Protein AF-A0A833E7F1-F1 (afdb_monomer_lite)

Secondary structure (DSSP, 8-state):
-EEEEEEE----TTS--HHHHHHHHHHHHHHTT--BSSSPEEEE--TT-TTS-TT-EEEEEEEE-S-HHHHHHHHHHHHHHHHHHHTTS--EEEEEEE-

Foldseek 3Di:
DKKKKKWDDLDDPVDDDQVRLVVVLVVVCVVVPWDWPDPKDWAADDPPPPPDPDRRTMIMTMTDDDDPVVSVVSVVVSVVSSCVRRPPDDIDMDMDDDD

Structure (mmCIF, N/CA/C/O backbone):
data_AF-A0A833E7F1-F1
#
_entry.id   AF-A0A833E7F1-F1
#
loop_
_atom_site.group_PDB
_atom_site.id
_atom_site.type_symbol
_atom_site.label_atom_id
_atom_site.label_alt_id
_atom_site.label_comp_id
_atom_site.label_asym_id
_atom_site.label_entity_id
_atom_site.label_seq_id
_atom_site.pdbx_PDB_ins_code
_atom_site.Cartn_x
_atom_site.Cartn_y
_atom_site.Cartn_z
_atom_site.occupancy
_atom_site.B_iso_or_equiv
_atom_site.auth_seq_id
_atom_site.auth_comp_id
_atom_site.auth_asym_id
_atom_site.auth_atom_id
_atom_site.pdbx_PDB_model_num
ATOM 1 N N . MET A 1 1 ? -15.878 3.781 8.680 1.00 94.38 1 MET A N 1
ATOM 2 C CA . MET A 1 1 ? -15.317 4.771 7.725 1.00 94.38 1 MET A CA 1
ATOM 3 C C . MET A 1 1 ? -14.388 4.057 6.754 1.00 94.38 1 MET A C 1
ATOM 5 O O . MET A 1 1 ? -13.999 2.924 7.031 1.00 94.38 1 MET A O 1
ATOM 9 N N . ILE A 1 2 ? -14.030 4.692 5.634 1.00 96.88 2 ILE A N 1
ATOM 10 C CA . ILE A 1 2 ? -13.062 4.129 4.680 1.00 96.88 2 ILE A CA 1
ATOM 11 C C . ILE A 1 2 ? -11.801 4.990 4.679 1.00 96.88 2 ILE A C 1
ATOM 13 O O . ILE A 1 2 ? -11.859 6.188 4.411 1.00 96.88 2 ILE A O 1
ATOM 17 N N . LEU A 1 3 ? -10.650 4.374 4.936 1.00 97.94 3 LEU A N 1
ATOM 18 C CA . LEU A 1 3 ? -9.341 4.982 4.721 1.00 97.94 3 LEU A CA 1
ATOM 19 C C . LEU A 1 3 ? -8.826 4.573 3.341 1.00 97.94 3 LEU A C 1
ATOM 21 O O . LEU A 1 3 ? -8.722 3.388 3.042 1.00 97.94 3 LEU A O 1
ATOM 25 N N . SER A 1 4 ? -8.475 5.552 2.512 1.00 97.94 4 SER A N 1
ATOM 26 C CA . SER A 1 4 ? -7.820 5.340 1.221 1.00 97.94 4 SER A CA 1
ATOM 27 C C . SER A 1 4 ? -6.369 5.792 1.283 1.00 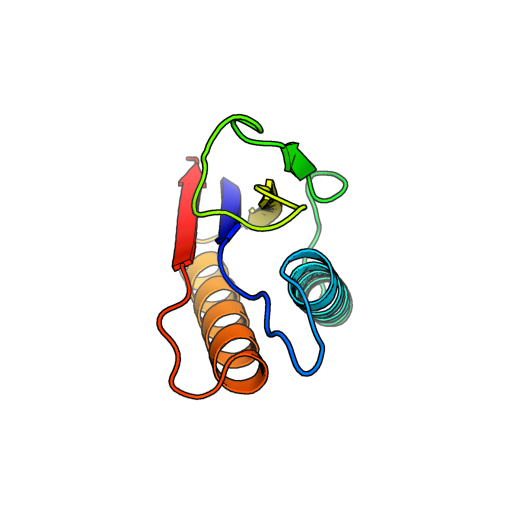97.94 4 SER A C 1
ATOM 29 O O . SER A 1 4 ? -6.096 6.961 1.552 1.00 97.94 4 SER A O 1
ATOM 31 N N . LEU A 1 5 ? -5.447 4.872 1.017 1.00 97.56 5 LEU A N 1
ATOM 32 C CA . LEU A 1 5 ? -4.018 5.134 0.888 1.00 97.56 5 LEU A CA 1
ATOM 33 C C . LEU A 1 5 ? -3.635 5.084 -0.588 1.00 97.56 5 LEU A C 1
ATOM 35 O O . LEU A 1 5 ? -3.849 4.064 -1.237 1.00 97.56 5 LEU A O 1
ATOM 39 N N . ALA A 1 6 ? -3.050 6.159 -1.104 1.00 96.75 6 ALA A N 1
ATOM 40 C CA . ALA A 1 6 ? -2.558 6.251 -2.472 1.00 96.75 6 ALA A CA 1
ATOM 41 C C . ALA A 1 6 ? -1.026 6.337 -2.502 1.00 96.75 6 ALA A C 1
ATOM 43 O O . ALA A 1 6 ? -0.425 7.067 -1.711 1.00 96.75 6 ALA A O 1
ATOM 44 N N . LEU A 1 7 ? -0.406 5.591 -3.418 1.00 94.25 7 LEU A N 1
ATOM 45 C CA . LEU A 1 7 ? 1.045 5.427 -3.544 1.00 94.25 7 LEU A CA 1
ATOM 46 C C . LEU A 1 7 ? 1.479 5.660 -5.001 1.00 94.25 7 LEU A C 1
ATOM 48 O O . LEU A 1 7 ? 0.923 5.037 -5.906 1.00 94.25 7 LEU A O 1
ATOM 52 N N . ASP A 1 8 ? 2.502 6.487 -5.230 1.00 91.56 8 ASP A N 1
ATOM 53 C CA . ASP A 1 8 ? 3.211 6.609 -6.520 1.00 91.56 8 ASP A CA 1
ATOM 54 C C . ASP A 1 8 ? 4.683 7.018 -6.305 1.00 91.56 8 ASP A C 1
ATOM 56 O O . ASP A 1 8 ? 5.032 7.688 -5.328 1.00 91.56 8 ASP A O 1
ATOM 60 N N . GLY A 1 9 ? 5.551 6.630 -7.241 1.00 87.69 9 GLY A N 1
ATOM 61 C CA . GLY A 1 9 ? 6.956 7.046 -7.287 1.00 87.69 9 GLY A CA 1
ATOM 62 C C . GLY A 1 9 ? 7.891 6.280 -6.350 1.00 87.69 9 GLY A C 1
ATOM 63 O O . GLY A 1 9 ? 8.883 6.840 -5.891 1.00 87.69 9 GLY A O 1
ATOM 64 N N . PHE A 1 10 ? 7.573 5.021 -6.039 1.00 87.12 10 PHE A N 1
ATOM 65 C CA . PHE A 1 10 ? 8.416 4.131 -5.225 1.00 87.12 10 PHE A CA 1
ATOM 66 C C . PHE A 1 10 ? 9.268 3.169 -6.071 1.00 87.12 10 PHE A C 1
ATOM 68 O O . PHE A 1 10 ? 9.780 2.168 -5.569 1.00 87.12 10 PHE A O 1
ATOM 75 N N . ASP A 1 11 ? 9.393 3.433 -7.368 1.00 83.19 11 ASP A N 1
ATOM 76 C CA . ASP A 1 11 ? 10.253 2.694 -8.283 1.00 83.19 11 ASP A CA 1
ATOM 77 C C . ASP A 1 11 ? 11.732 3.074 -8.122 1.00 83.19 11 ASP A C 1
ATOM 79 O O . ASP A 1 11 ? 12.102 4.232 -7.911 1.00 83.19 11 ASP A O 1
ATOM 83 N N . ASN A 1 12 ? 12.605 2.070 -8.206 1.00 79.06 12 ASN A N 1
ATOM 84 C CA . ASN A 1 12 ? 14.048 2.263 -8.149 1.00 79.06 12 ASN A CA 1
ATOM 85 C C . ASN A 1 12 ? 14.734 1.415 -9.238 1.00 79.06 12 ASN A C 1
ATOM 87 O O . ASN A 1 12 ? 14.459 0.216 -9.325 1.00 79.06 12 ASN A O 1
ATOM 91 N N . PRO A 1 13 ? 15.653 1.997 -10.041 1.00 76.38 13 PRO A N 1
ATOM 92 C CA . PRO A 1 13 ? 16.408 1.263 -11.061 1.00 76.38 13 PRO A CA 1
ATOM 93 C C . PRO A 1 13 ? 17.150 0.022 -10.550 1.00 76.38 13 PRO A C 1
ATOM 95 O O . PRO A 1 13 ? 17.380 -0.907 -11.316 1.00 76.38 13 PRO A O 1
ATOM 98 N N . PHE A 1 14 ? 17.521 0.004 -9.268 1.00 78.88 14 PHE A N 1
ATOM 99 C CA . PHE A 1 14 ? 18.276 -1.087 -8.646 1.00 78.88 14 PHE A CA 1
ATOM 100 C C . PHE A 1 14 ? 17.389 -2.168 -8.010 1.00 78.88 14 PHE A C 1
ATOM 102 O O . PHE A 1 14 ? 17.909 -3.122 -7.437 1.00 78.88 14 PHE A O 1
ATOM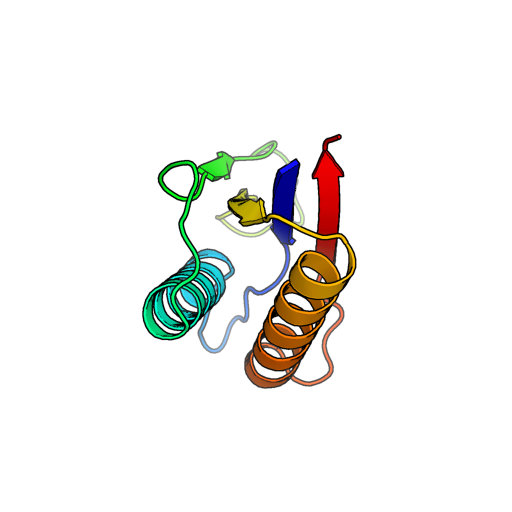 109 N N . GLY A 1 15 ? 16.064 -2.036 -8.112 1.00 79.88 15 GLY A N 1
ATOM 110 C CA . GLY A 1 15 ? 15.102 -3.010 -7.606 1.00 79.88 15 GLY A CA 1
ATOM 111 C C . GLY A 1 15 ? 13.988 -2.372 -6.784 1.00 79.88 15 GLY A C 1
ATOM 112 O O . GLY A 1 15 ? 14.190 -1.383 -6.085 1.00 79.88 15 GLY A O 1
ATOM 113 N N . GLY A 1 16 ? 12.807 -2.982 -6.851 1.00 82.44 16 GLY A N 1
ATOM 114 C CA . GLY A 1 16 ? 11.610 -2.508 -6.168 1.00 82.44 16 GLY A CA 1
ATOM 115 C C . GLY A 1 16 ? 10.719 -1.607 -7.028 1.00 82.44 16 GLY A C 1
ATOM 116 O O . GLY A 1 16 ? 11.167 -0.902 -7.931 1.00 82.44 16 GLY A O 1
ATOM 117 N N . CYS A 1 17 ? 9.418 -1.656 -6.749 1.00 88.94 17 CYS A N 1
ATOM 118 C CA . CYS A 1 17 ? 8.391 -0.861 -7.418 1.00 88.94 17 CYS A CA 1
ATOM 119 C C . CYS A 1 17 ? 7.223 -0.541 -6.473 1.00 88.94 17 CYS A C 1
ATOM 121 O O . CYS A 1 17 ? 7.088 -1.150 -5.408 1.00 88.94 17 CYS A O 1
ATOM 123 N N . THR A 1 18 ? 6.349 0.381 -6.887 1.00 91.25 18 THR A N 1
ATOM 124 C CA . THR A 1 18 ? 5.144 0.776 -6.136 1.00 91.25 18 THR A CA 1
ATOM 125 C C . THR A 1 18 ? 4.240 -0.414 -5.803 1.00 91.25 18 THR A C 1
ATOM 127 O O . THR A 1 18 ? 3.733 -0.502 -4.687 1.00 91.25 18 THR A O 1
ATOM 130 N N . THR A 1 19 ? 4.073 -1.370 -6.725 1.00 93.81 19 THR A N 1
ATOM 131 C CA . THR A 1 19 ? 3.249 -2.570 -6.490 1.00 93.81 19 THR A CA 1
ATOM 132 C C . THR A 1 19 ? 3.862 -3.503 -5.450 1.00 93.81 19 THR A C 1
ATOM 134 O O . THR A 1 19 ? 3.137 -4.059 -4.629 1.00 93.81 19 THR A O 1
ATOM 137 N N . HIS A 1 20 ? 5.189 -3.638 -5.427 1.00 93.88 20 HIS A N 1
ATOM 138 C CA . HIS A 1 20 ? 5.873 -4.438 -4.416 1.00 93.88 20 HIS A CA 1
ATOM 139 C C . HIS A 1 20 ? 5.718 -3.816 -3.022 1.00 93.88 20 HIS A C 1
ATOM 141 O O . HIS A 1 20 ? 5.295 -4.513 -2.101 1.00 93.88 20 HIS A O 1
ATOM 147 N N . LEU A 1 21 ? 5.927 -2.501 -2.873 1.00 94.38 21 LEU A N 1
ATOM 148 C CA . LEU A 1 21 ? 5.666 -1.812 -1.603 1.00 94.38 21 LEU A CA 1
ATOM 149 C C . LEU A 1 21 ? 4.207 -1.979 -1.153 1.00 94.38 21 LEU A C 1
ATOM 151 O O . LEU A 1 21 ? 3.953 -2.312 0.003 1.00 94.38 21 LEU A O 1
ATOM 155 N N . ALA A 1 22 ? 3.250 -1.802 -2.065 1.00 96.12 22 ALA A N 1
ATOM 156 C CA . ALA A 1 22 ? 1.837 -1.993 -1.757 1.00 96.12 22 ALA A CA 1
ATOM 157 C C . ALA A 1 22 ? 1.532 -3.421 -1.273 1.00 96.12 22 ALA A C 1
ATOM 159 O O . ALA A 1 22 ? 0.785 -3.592 -0.312 1.00 96.12 22 ALA A O 1
ATOM 160 N N . SER A 1 23 ? 2.150 -4.442 -1.878 1.00 96.75 23 SER A N 1
ATOM 161 C CA . SER A 1 23 ? 1.984 -5.837 -1.448 1.00 96.75 23 SER A CA 1
ATOM 162 C C . SER A 1 23 ? 2.491 -6.073 -0.019 1.00 96.75 23 SER A C 1
ATOM 164 O O . SER A 1 23 ? 1.833 -6.760 0.764 1.00 96.75 23 SER A O 1
ATOM 166 N N . LEU A 1 24 ? 3.604 -5.431 0.361 1.00 96.81 24 LEU A N 1
ATOM 167 C CA . LEU A 1 24 ? 4.150 -5.492 1.718 1.00 96.81 24 LEU A CA 1
ATOM 168 C C . LEU A 1 24 ? 3.234 -4.784 2.723 1.00 96.81 24 LEU A C 1
ATOM 170 O O . LEU A 1 24 ? 2.995 -5.310 3.810 1.00 96.81 24 LEU A O 1
ATOM 174 N N . MET A 1 25 ? 2.693 -3.619 2.351 1.00 97.44 25 MET A N 1
ATOM 175 C CA . MET A 1 25 ? 1.728 -2.884 3.174 1.00 97.44 25 MET A CA 1
ATOM 176 C C . MET A 1 25 ? 0.472 -3.714 3.431 1.00 97.44 25 MET A C 1
ATOM 178 O O . MET A 1 25 ? 0.092 -3.897 4.582 1.00 97.44 25 MET A O 1
ATOM 182 N N . VAL A 1 26 ? -0.125 -4.282 2.382 1.00 98.06 26 VAL A N 1
ATOM 183 C CA . VAL A 1 26 ? -1.311 -5.143 2.496 1.00 98.06 26 VAL A CA 1
ATOM 184 C C . VAL A 1 26 ? -1.044 -6.339 3.404 1.00 98.06 26 VAL A C 1
ATOM 186 O O . VAL A 1 26 ? -1.811 -6.587 4.333 1.00 98.06 26 VAL A O 1
ATOM 189 N N . ALA A 1 27 ? 0.068 -7.049 3.191 1.00 98.06 27 ALA A N 1
ATOM 190 C CA . ALA A 1 27 ? 0.431 -8.193 4.020 1.00 98.06 27 ALA A CA 1
ATOM 191 C C . ALA A 1 27 ? 0.610 -7.805 5.498 1.00 98.06 27 ALA A C 1
ATOM 193 O O . ALA A 1 27 ? 0.230 -8.565 6.391 1.00 98.06 27 ALA A O 1
ATOM 194 N N . LYS A 1 28 ? 1.173 -6.620 5.768 1.00 98.00 28 LYS A N 1
ATOM 195 C CA . LYS A 1 28 ? 1.321 -6.092 7.126 1.00 98.00 28 LYS A CA 1
ATOM 196 C C . LYS A 1 28 ? -0.031 -5.724 7.739 1.00 98.00 28 LYS A C 1
ATOM 198 O O . LYS A 1 28 ? -0.270 -6.105 8.879 1.00 98.00 28 LYS A O 1
ATOM 203 N N . PHE A 1 29 ? -0.907 -5.038 7.006 1.00 97.81 29 PHE A N 1
ATOM 204 C CA . PHE A 1 29 ? -2.224 -4.634 7.503 1.00 97.81 29 PHE A CA 1
ATOM 205 C C . PHE A 1 29 ? -3.098 -5.838 7.856 1.00 97.81 29 PHE A C 1
ATOM 207 O O . PHE A 1 29 ? -3.644 -5.883 8.954 1.00 97.81 29 PHE A O 1
ATOM 214 N N . ILE A 1 30 ? -3.139 -6.851 6.986 1.00 97.56 30 ILE A N 1
ATOM 215 C CA . ILE A 1 30 ? -3.880 -8.094 7.241 1.00 97.56 30 ILE A CA 1
ATOM 216 C C . ILE A 1 30 ? -3.344 -8.799 8.495 1.00 97.56 30 ILE A C 1
ATOM 218 O O . ILE A 1 30 ? -4.118 -9.263 9.326 1.00 97.56 30 ILE A O 1
ATOM 222 N N . ARG A 1 31 ? -2.015 -8.850 8.673 1.00 97.88 31 ARG A N 1
ATOM 223 C CA . ARG A 1 31 ? -1.390 -9.471 9.855 1.00 97.88 31 ARG A CA 1
ATOM 224 C C . ARG A 1 31 ? -1.730 -8.754 11.164 1.00 97.88 31 ARG A C 1
ATOM 226 O O . ARG A 1 31 ? -1.765 -9.394 12.207 1.00 97.88 31 ARG A O 1
ATOM 233 N N . GLU A 1 32 ? -1.948 -7.446 11.109 1.00 96.81 32 GLU A N 1
ATOM 234 C CA . GLU A 1 32 ? -2.330 -6.610 12.255 1.00 96.81 32 GLU A CA 1
ATOM 235 C C . GLU A 1 32 ? -3.852 -6.600 12.497 1.00 96.81 32 GLU A C 1
ATOM 237 O O . GLU A 1 32 ? -4.316 -5.935 13.417 1.00 96.81 32 GLU A O 1
ATOM 242 N N . GLY A 1 33 ? -4.626 -7.348 11.701 1.00 97.19 33 GLY A N 1
ATOM 243 C CA . GLY A 1 33 ? -6.074 -7.494 11.866 1.00 97.19 33 GLY A CA 1
ATOM 244 C C . GLY A 1 33 ? -6.917 -6.453 11.128 1.00 97.19 33 GLY A C 1
ATOM 245 O O . GLY A 1 33 ? -8.124 -6.410 11.334 1.00 97.19 33 GLY A O 1
ATOM 246 N N . TYR A 1 34 ? -6.324 -5.628 10.261 1.00 97.56 34 TYR A N 1
ATOM 247 C CA . TYR A 1 34 ? -7.090 -4.669 9.464 1.00 97.56 34 TYR A CA 1
ATOM 248 C C . TYR A 1 34 ? -7.714 -5.330 8.232 1.00 97.56 34 TYR A C 1
ATOM 250 O O . TYR A 1 34 ? -7.100 -6.174 7.573 1.00 97.56 34 TYR A O 1
ATOM 258 N N . HIS A 1 35 ? -8.919 -4.883 7.878 1.00 97.38 35 HIS A N 1
ATOM 259 C CA . HIS A 1 35 ? -9.689 -5.426 6.764 1.00 97.38 35 HIS A CA 1
ATOM 260 C C . HIS A 1 35 ? -9.659 -4.495 5.553 1.00 97.38 35 HIS A C 1
ATOM 262 O O . HIS A 1 35 ? -9.999 -3.312 5.643 1.00 97.38 35 HIS A O 1
ATOM 268 N N . LEU A 1 36 ? -9.272 -5.050 4.404 1.00 97.88 36 LEU A N 1
ATOM 269 C CA . LEU A 1 36 ? -9.395 -4.372 3.120 1.00 97.88 36 LEU A CA 1
ATOM 270 C C . LEU A 1 36 ? -10.866 -4.277 2.706 1.00 97.88 36 LEU A C 1
ATOM 272 O O . LEU A 1 36 ? -11.637 -5.205 2.940 1.00 97.88 36 LEU A O 1
ATOM 276 N N . VAL A 1 37 ? -11.226 -3.172 2.054 1.00 97.81 37 VAL A N 1
ATOM 277 C CA . VAL A 1 37 ? -12.540 -3.019 1.409 1.00 97.81 37 VAL A CA 1
ATOM 278 C C . VAL A 1 37 ? -12.633 -3.910 0.169 1.00 97.81 37 VAL A C 1
ATOM 280 O O . VAL A 1 37 ? -13.654 -4.544 -0.062 1.00 97.81 37 VAL A O 1
ATOM 283 N N . ASP A 1 38 ? -11.553 -3.963 -0.611 1.00 97.06 38 ASP A N 1
ATOM 284 C CA . ASP A 1 38 ? -11.405 -4.777 -1.819 1.00 97.06 38 ASP A CA 1
ATOM 285 C C . ASP A 1 38 ? -9.902 -4.986 -2.096 1.00 97.06 38 ASP A C 1
ATOM 287 O O . ASP A 1 38 ? -9.037 -4.473 -1.372 1.00 97.06 38 ASP A O 1
ATOM 291 N N . TYR A 1 39 ? -9.562 -5.714 -3.155 1.00 97.50 39 TYR A N 1
ATOM 292 C CA . TYR A 1 39 ? -8.201 -5.791 -3.663 1.00 97.50 39 TYR A CA 1
ATOM 293 C C . TYR A 1 39 ? -7.625 -4.395 -3.968 1.00 97.50 39 TYR A C 1
ATOM 295 O O . TYR A 1 39 ? -8.349 -3.505 -4.418 1.00 97.50 39 TYR A O 1
ATOM 303 N N . PRO A 1 40 ? -6.307 -4.185 -3.776 1.00 97.69 40 PRO A N 1
ATOM 304 C CA . PRO A 1 40 ? -5.657 -2.932 -4.143 1.00 97.69 40 PRO A CA 1
ATOM 305 C C . PRO A 1 40 ? -5.820 -2.615 -5.627 1.00 97.69 40 PRO A C 1
ATOM 307 O O . PRO A 1 40 ? -5.646 -3.480 -6.488 1.00 97.69 40 PRO A O 1
ATOM 310 N N . TRP A 1 41 ? -6.079 -1.351 -5.940 1.00 97.50 41 TRP A N 1
ATOM 311 C CA . TRP A 1 41 ? -6.261 -0.909 -7.316 1.00 97.50 41 TRP A CA 1
ATOM 312 C C . TRP A 1 41 ? -4.928 -0.502 -7.927 1.00 97.50 41 TRP A C 1
ATOM 314 O O . TRP A 1 41 ? -4.310 0.463 -7.481 1.00 97.50 41 TRP A O 1
ATOM 324 N N . LEU A 1 42 ? -4.508 -1.204 -8.982 1.00 96.00 42 LEU A N 1
ATOM 325 C CA . LEU A 1 42 ? -3.413 -0.784 -9.856 1.00 96.00 42 LEU A CA 1
ATOM 326 C C . LEU A 1 42 ? -3.954 0.158 -10.933 1.00 96.00 42 LEU A C 1
ATOM 328 O O . LEU A 1 42 ? -4.563 -0.268 -11.911 1.00 96.00 42 LEU A O 1
ATOM 332 N N . ILE A 1 43 ? -3.710 1.451 -10.749 1.00 94.81 43 ILE A N 1
ATOM 333 C CA . ILE A 1 43 ? -4.254 2.515 -11.589 1.00 94.81 43 ILE A CA 1
ATOM 334 C C . ILE A 1 43 ? -3.189 2.928 -12.597 1.00 94.81 43 ILE A C 1
ATOM 336 O O . ILE A 1 43 ? -2.149 3.470 -12.226 1.00 94.81 43 ILE A O 1
ATOM 340 N N . ARG A 1 44 ? -3.443 2.694 -13.887 1.00 92.62 44 ARG A N 1
ATOM 341 C CA . ARG A 1 44 ? -2.563 3.148 -14.972 1.00 92.62 44 ARG A CA 1
ATOM 342 C C . ARG A 1 44 ? -2.887 4.593 -15.327 1.00 92.62 44 ARG A C 1
ATOM 344 O O . ARG A 1 44 ? -4.025 4.924 -15.644 1.00 92.62 44 ARG A O 1
ATOM 351 N N . LEU A 1 45 ? -1.870 5.442 -15.266 1.00 90.19 45 LEU A N 1
ATOM 352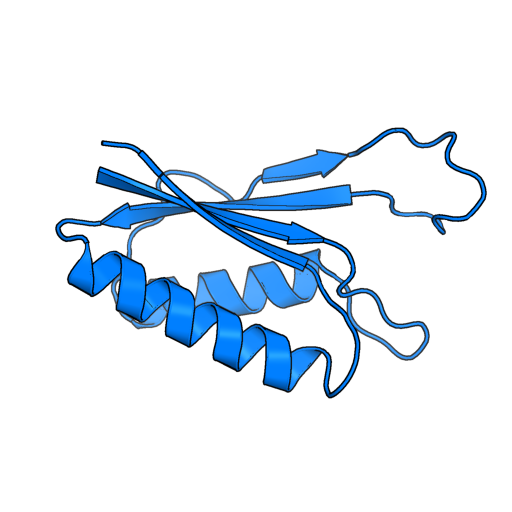 C CA . LEU A 1 45 ? -1.955 6.852 -15.629 1.00 90.19 45 LEU A CA 1
ATOM 353 C C . LEU A 1 45 ? -1.661 7.031 -17.127 1.00 90.19 45 LEU A C 1
ATOM 355 O O . LEU A 1 45 ? -1.463 6.057 -17.855 1.00 90.19 45 LEU A O 1
ATOM 359 N N . ASN A 1 46 ? -1.615 8.283 -17.596 1.00 90.12 46 ASN A N 1
ATOM 360 C CA . ASN A 1 46 ? -1.331 8.587 -18.998 1.00 90.12 46 ASN A CA 1
ATOM 361 C C . ASN A 1 46 ? 0.014 7.957 -19.436 1.00 90.12 46 ASN A C 1
ATOM 363 O O . ASN A 1 46 ? 1.063 8.332 -18.895 1.00 90.12 46 ASN A O 1
ATOM 367 N N . PRO A 1 47 ? 0.015 7.022 -20.405 1.00 86.44 47 PRO A N 1
ATOM 368 C CA . PRO A 1 47 ? 1.233 6.368 -20.870 1.00 86.44 47 PRO A CA 1
ATOM 369 C C . PRO A 1 47 ? 2.103 7.273 -21.751 1.00 86.44 47 PRO A C 1
ATOM 371 O O . PRO A 1 47 ? 3.274 6.969 -21.945 1.00 86.44 47 PRO A O 1
ATOM 374 N N . ALA A 1 48 ? 1.562 8.378 -22.274 1.00 88.25 48 ALA A N 1
ATOM 375 C CA . ALA A 1 48 ? 2.274 9.284 -23.174 1.00 88.25 48 ALA A CA 1
ATOM 376 C C . ALA A 1 48 ? 3.263 10.228 -22.460 1.00 88.25 48 ALA A C 1
ATOM 378 O O . ALA A 1 48 ? 3.881 11.061 -23.117 1.00 88.25 48 ALA A O 1
ATOM 379 N N . ILE A 1 49 ? 3.410 10.138 -21.131 1.00 87.44 49 ILE A N 1
ATOM 380 C CA . ILE A 1 49 ? 4.289 11.022 -20.354 1.00 87.44 49 ILE A CA 1
ATOM 381 C C . ILE A 1 49 ? 5.770 10.669 -20.602 1.00 87.44 49 ILE A C 1
ATOM 383 O O . ILE A 1 49 ? 6.214 9.618 -20.138 1.00 87.44 49 ILE A O 1
ATOM 387 N N . PRO A 1 50 ? 6.564 11.543 -21.262 1.00 80.75 50 PRO A N 1
ATOM 388 C CA . PRO A 1 50 ? 7.893 11.178 -21.771 1.00 80.75 50 PRO A CA 1
ATOM 389 C C . PRO A 1 50 ? 8.933 10.841 -20.696 1.00 80.75 50 PRO A C 1
ATOM 391 O O . PRO A 1 50 ? 9.847 10.061 -20.944 1.00 80.75 50 PRO A O 1
ATOM 394 N N . TRP A 1 51 ? 8.819 11.434 -19.504 1.00 76.50 51 TRP A N 1
ATOM 395 C CA . TRP A 1 51 ? 9.793 11.268 -18.416 1.00 76.50 51 TRP A CA 1
ATOM 396 C C . TRP A 1 51 ? 9.430 10.162 -17.416 1.00 76.50 51 TRP A C 1
ATOM 398 O O . TRP A 1 51 ? 10.192 9.908 -16.485 1.00 76.50 51 TRP A O 1
ATOM 408 N N . LYS A 1 52 ? 8.274 9.505 -17.569 1.00 73.44 52 LYS A N 1
ATOM 409 C CA . LYS A 1 52 ? 7.906 8.337 -16.759 1.00 73.44 52 LYS A CA 1
ATOM 410 C C . LYS A 1 52 ? 8.309 7.085 -17.535 1.00 73.44 52 LYS A C 1
ATOM 412 O O . LYS A 1 52 ? 7.784 6.806 -18.609 1.00 73.44 52 LYS A O 1
ATOM 417 N N . THR A 1 53 ? 9.254 6.321 -16.998 1.00 59.31 53 THR A N 1
ATOM 418 C CA . THR A 1 53 ? 9.663 5.044 -17.593 1.00 59.31 53 THR A CA 1
ATOM 419 C C . THR A 1 53 ? 8.530 4.015 -17.476 1.00 59.31 53 THR A C 1
ATOM 421 O O . THR A 1 53 ? 7.666 4.121 -16.605 1.00 59.31 53 THR A O 1
ATOM 424 N N . ARG A 1 54 ? 8.501 3.053 -18.417 1.00 59.38 54 ARG A N 1
ATOM 425 C CA . ARG A 1 54 ? 7.513 1.962 -18.580 1.00 59.38 54 ARG A CA 1
ATOM 426 C C . ARG A 1 54 ? 6.797 1.594 -17.273 1.00 59.38 54 ARG A C 1
ATOM 428 O O . ARG A 1 54 ? 7.305 0.786 -16.506 1.00 59.38 54 ARG A O 1
ATOM 435 N N . GLY A 1 55 ? 5.612 2.150 -17.017 1.00 70.62 55 GLY A N 1
ATOM 436 C CA . GLY A 1 55 ? 5.021 1.911 -15.701 1.00 70.62 55 GLY A CA 1
ATOM 437 C C . GLY A 1 55 ? 3.942 2.863 -15.234 1.00 70.62 55 GLY A C 1
ATOM 438 O O . GLY A 1 55 ? 3.082 2.367 -14.516 1.00 70.62 55 GLY A O 1
ATOM 439 N N . ASN A 1 56 ? 3.971 4.139 -15.660 1.00 86.12 56 ASN A N 1
ATOM 440 C CA . ASN A 1 56 ? 3.215 5.254 -15.062 1.00 86.12 56 ASN A CA 1
ATOM 441 C C . ASN A 1 56 ? 1.904 4.809 -14.398 1.00 86.12 56 ASN A C 1
ATOM 443 O O . ASN A 1 56 ? 0.885 4.602 -15.064 1.00 86.12 56 ASN A O 1
ATOM 447 N N . GLY A 1 57 ? 1.973 4.572 -13.095 1.00 89.81 57 GLY A N 1
ATOM 448 C CA . GLY A 1 57 ? 0.929 3.855 -12.399 1.00 89.81 57 GLY A CA 1
ATOM 449 C C . GLY A 1 57 ? 1.023 4.058 -10.903 1.00 89.81 57 GLY A C 1
ATOM 450 O O . GLY A 1 57 ? 2.109 4.039 -10.329 1.00 89.81 57 GLY A O 1
ATOM 451 N N . ALA A 1 58 ? -0.142 4.245 -10.306 1.00 93.44 58 ALA A N 1
ATOM 452 C CA . ALA A 1 58 ? -0.330 4.433 -8.883 1.00 93.44 58 ALA A CA 1
ATOM 453 C C . ALA A 1 58 ? -1.046 3.217 -8.288 1.00 93.44 58 ALA A C 1
ATOM 455 O O . ALA A 1 58 ? -1.651 2.416 -9.007 1.00 93.44 58 ALA A O 1
ATOM 456 N N . ILE A 1 59 ? -0.986 3.093 -6.966 1.00 96.31 59 ILE A N 1
ATOM 457 C CA . ILE A 1 59 ? -1.766 2.109 -6.220 1.00 96.31 59 ILE A CA 1
ATOM 458 C C . ILE A 1 59 ? -2.705 2.823 -5.261 1.00 96.31 59 ILE A C 1
ATOM 460 O O . ILE A 1 59 ? -2.270 3.747 -4.579 1.00 96.31 59 ILE A O 1
ATOM 464 N N . ALA A 1 60 ? -3.952 2.360 -5.177 1.00 97.69 60 ALA A N 1
ATOM 465 C CA . ALA A 1 60 ? -4.869 2.710 -4.100 1.00 97.69 60 ALA A CA 1
ATOM 466 C C . ALA A 1 60 ? -5.187 1.478 -3.240 1.00 97.69 60 ALA A C 1
ATOM 468 O O . ALA A 1 60 ? -5.476 0.400 -3.759 1.00 97.69 60 ALA A O 1
ATOM 469 N N . ILE A 1 61 ? -5.114 1.636 -1.920 1.00 98.25 61 ILE A N 1
ATOM 470 C CA . ILE A 1 61 ? -5.480 0.626 -0.923 1.00 98.25 61 ILE A CA 1
ATOM 471 C C . ILE A 1 61 ? -6.618 1.205 -0.090 1.00 98.25 61 ILE A C 1
ATOM 473 O O . ILE A 1 61 ? -6.491 2.309 0.440 1.00 98.25 61 ILE A O 1
ATOM 477 N N . HIS A 1 62 ? -7.702 0.450 0.054 1.00 98.06 62 HIS A N 1
ATOM 478 C CA . HIS A 1 62 ? -8.876 0.861 0.814 1.00 98.06 62 HIS A CA 1
ATOM 479 C C . HIS A 1 62 ? -9.052 -0.050 2.027 1.00 98.06 62 HIS A C 1
ATOM 481 O O . HIS A 1 62 ? -9.063 -1.271 1.885 1.00 98.06 62 HIS A O 1
ATOM 487 N N . LEU A 1 63 ? -9.183 0.538 3.215 1.00 98.19 63 LEU A N 1
ATOM 488 C CA . LEU A 1 63 ? -9.312 -0.169 4.490 1.00 98.19 63 LEU A CA 1
ATOM 489 C C . LEU A 1 63 ? -10.562 0.304 5.231 1.00 98.19 63 LEU A C 1
ATOM 491 O O . LEU A 1 63 ? -10.854 1.505 5.253 1.00 98.19 63 LEU A O 1
ATOM 495 N N . TYR A 1 64 ? -11.264 -0.629 5.870 1.00 97.88 64 TYR A N 1
ATOM 496 C CA . TYR A 1 64 ? -12.268 -0.288 6.874 1.00 97.88 64 TYR A CA 1
ATOM 497 C C . TYR A 1 64 ? -11.573 0.189 8.148 1.00 97.88 64 TYR A C 1
ATOM 499 O O . TYR A 1 64 ? -10.602 -0.420 8.593 1.00 97.88 64 TYR A O 1
ATOM 507 N N . VAL A 1 65 ? -12.065 1.292 8.713 1.00 96.81 65 VAL A N 1
ATOM 508 C CA . VAL A 1 65 ? -11.586 1.852 9.983 1.00 96.81 65 VAL A CA 1
ATOM 509 C C . VAL A 1 65 ? -12.758 2.365 10.811 1.00 96.81 65 VAL A C 1
ATOM 511 O O . VAL A 1 65 ? -13.692 2.977 10.273 1.00 96.81 65 VAL A O 1
ATOM 514 N N . ASP A 1 66 ? -12.682 2.166 12.122 1.00 95.06 66 ASP A N 1
ATOM 515 C CA . ASP A 1 66 ? -13.736 2.537 13.066 1.00 95.06 66 ASP A CA 1
ATOM 516 C C . ASP A 1 66 ? -13.529 3.944 13.623 1.00 95.06 66 ASP A C 1
ATOM 518 O O . ASP A 1 66 ? -14.488 4.655 13.920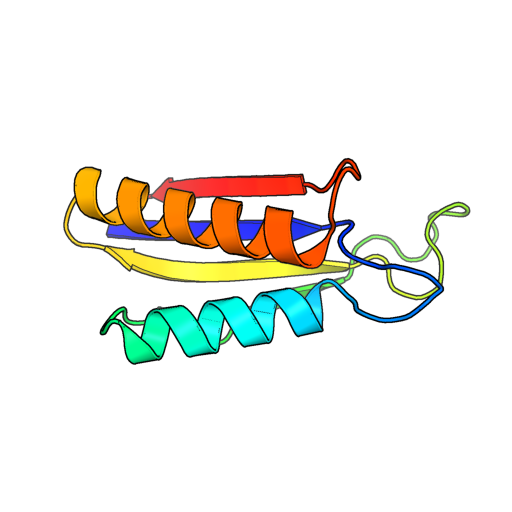 1.00 95.06 66 ASP A O 1
ATOM 522 N N . THR A 1 67 ? -12.272 4.385 13.740 1.00 95.81 67 THR A N 1
ATOM 523 C CA . THR A 1 67 ? -11.934 5.686 14.335 1.00 95.81 67 THR A CA 1
ATOM 524 C C . THR A 1 67 ? -10.853 6.438 13.557 1.00 95.81 67 THR A C 1
ATOM 526 O O . THR A 1 67 ? -9.988 5.855 12.905 1.00 95.81 67 THR A O 1
ATOM 529 N N . ALA A 1 68 ? -10.836 7.768 13.686 1.00 93.69 68 ALA A N 1
ATOM 530 C CA . ALA A 1 68 ? -9.764 8.599 13.129 1.00 93.69 68 ALA A CA 1
ATOM 531 C C . ALA A 1 68 ? -8.388 8.306 13.769 1.00 93.69 68 ALA A C 1
ATOM 533 O O . ALA A 1 68 ? -7.346 8.466 13.127 1.00 93.69 68 ALA A O 1
ATOM 534 N N . SER A 1 69 ? -8.372 7.851 15.029 1.00 95.56 69 SER A N 1
ATOM 535 C CA . SER A 1 69 ? -7.143 7.438 15.721 1.00 95.56 69 SER A CA 1
ATOM 536 C C . SER A 1 69 ? -6.554 6.173 15.097 1.00 95.56 69 SER A C 1
ATOM 538 O O . SER A 1 69 ? -5.355 6.110 14.833 1.00 95.56 69 SER A O 1
ATOM 540 N N . GLU A 1 70 ? -7.399 5.188 14.800 1.00 95.50 70 GLU A N 1
ATOM 541 C CA . GLU A 1 70 ? -7.005 3.974 14.089 1.00 95.50 70 GLU A CA 1
ATOM 542 C C . GLU A 1 70 ? -6.481 4.282 12.683 1.00 95.50 70 GLU A C 1
ATOM 544 O O . GLU A 1 70 ? -5.377 3.861 12.335 1.00 95.50 70 GLU A O 1
ATOM 549 N N . ALA A 1 71 ? -7.201 5.108 11.916 1.00 96.19 71 ALA A N 1
ATOM 550 C CA . ALA A 1 71 ? -6.742 5.557 10.603 1.00 96.19 71 ALA A CA 1
ATOM 551 C C . ALA A 1 71 ? -5.350 6.210 10.685 1.00 96.19 71 ALA A C 1
ATOM 553 O O . ALA A 1 71 ? -4.464 5.916 9.884 1.00 96.19 71 ALA A O 1
ATOM 554 N N . SER A 1 72 ? -5.122 7.038 11.709 1.00 95.88 72 SER A N 1
ATOM 555 C CA . SER A 1 72 ? -3.821 7.667 11.953 1.00 95.88 72 SER A CA 1
ATOM 556 C C . SER A 1 72 ? -2.717 6.638 12.232 1.00 95.88 72 SER A C 1
ATOM 558 O O . SER A 1 72 ? -1.609 6.787 11.717 1.00 95.88 72 SER A O 1
ATOM 560 N N . LYS A 1 73 ? -2.997 5.569 12.993 1.00 96.88 73 LYS A N 1
ATOM 561 C CA . LYS A 1 73 ? -2.035 4.476 13.245 1.00 96.88 73 LYS A CA 1
ATOM 562 C C . LYS A 1 73 ? -1.648 3.755 11.955 1.00 96.88 73 LYS A C 1
ATOM 564 O O . LYS A 1 73 ? -0.460 3.525 11.723 1.00 96.88 73 LYS A O 1
ATOM 569 N N . ILE A 1 74 ? -2.626 3.447 11.103 1.00 97.38 74 ILE A N 1
ATOM 570 C CA . ILE A 1 74 ? -2.393 2.815 9.798 1.00 97.38 74 ILE A CA 1
ATOM 571 C C . ILE A 1 74 ? -1.524 3.719 8.918 1.00 97.38 74 ILE A C 1
ATOM 573 O O . ILE A 1 74 ? -0.539 3.255 8.344 1.00 97.38 74 ILE A O 1
ATOM 577 N N . VAL A 1 75 ? -1.828 5.019 8.855 1.00 96.50 75 VAL A N 1
ATOM 578 C CA . VAL A 1 75 ? -1.030 5.990 8.089 1.00 96.50 75 VAL A CA 1
ATOM 579 C C . VAL A 1 75 ? 0.412 6.046 8.596 1.00 96.50 75 VAL A C 1
ATOM 581 O O . VAL A 1 75 ? 1.337 6.008 7.789 1.00 96.50 75 VAL A O 1
ATOM 584 N N . GLN A 1 76 ? 0.638 6.075 9.913 1.00 95.69 76 GLN A N 1
ATOM 585 C CA . GLN A 1 76 ? 1.997 6.052 10.472 1.00 95.69 76 GLN A CA 1
ATOM 586 C C . GLN A 1 76 ? 2.744 4.757 10.133 1.00 95.69 76 GLN A C 1
ATOM 588 O O . GLN A 1 76 ? 3.926 4.796 9.786 1.00 95.69 76 GLN A O 1
ATOM 593 N N . MET A 1 77 ? 2.059 3.613 10.177 1.00 95.88 77 MET A N 1
ATOM 594 C CA . MET A 1 77 ? 2.624 2.327 9.768 1.00 95.88 77 MET A CA 1
ATOM 595 C C . MET A 1 77 ? 3.013 2.329 8.283 1.00 95.88 77 MET A C 1
ATOM 597 O O . MET A 1 77 ? 4.116 1.906 7.936 1.00 95.88 77 MET A O 1
ATOM 601 N N . ALA A 1 78 ? 2.145 2.859 7.419 1.00 95.75 78 ALA A N 1
ATOM 602 C CA . ALA A 1 78 ? 2.398 2.989 5.990 1.00 95.75 78 ALA A CA 1
ATOM 603 C C . ALA A 1 78 ? 3.581 3.930 5.707 1.00 95.75 78 ALA A C 1
ATOM 605 O O . ALA A 1 78 ? 4.470 3.589 4.933 1.00 95.75 78 ALA A O 1
ATOM 606 N N . LEU A 1 79 ? 3.649 5.082 6.384 1.00 93.44 79 LEU A N 1
ATOM 607 C CA . LEU A 1 79 ? 4.766 6.024 6.273 1.00 93.44 79 LEU A CA 1
ATOM 608 C C . LEU A 1 79 ? 6.092 5.405 6.719 1.00 93.44 79 LEU A C 1
ATOM 610 O O . LEU A 1 79 ? 7.119 5.639 6.083 1.00 93.44 79 LEU A O 1
ATOM 614 N N . LYS A 1 80 ? 6.083 4.614 7.796 1.00 93.31 80 LYS A N 1
ATOM 615 C CA . LYS A 1 80 ? 7.272 3.901 8.269 1.00 93.31 80 LYS A CA 1
ATOM 616 C C . LYS A 1 80 ? 7.772 2.907 7.217 1.00 93.31 80 LYS A C 1
ATOM 618 O O . LYS A 1 80 ? 8.929 2.999 6.819 1.00 93.31 80 LYS A O 1
ATOM 623 N N . LEU A 1 81 ? 6.889 2.042 6.711 1.00 93.56 81 LEU A N 1
ATOM 624 C CA . LEU A 1 81 ? 7.213 1.082 5.647 1.00 93.56 81 LEU A CA 1
ATOM 625 C C . LEU A 1 81 ? 7.714 1.777 4.379 1.00 93.56 81 LEU A C 1
ATOM 627 O O . LEU A 1 81 ? 8.709 1.361 3.797 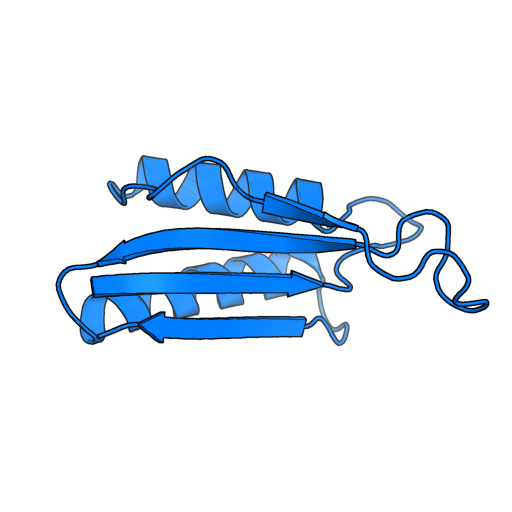1.00 93.56 81 LEU A O 1
ATOM 631 N N . ALA A 1 82 ? 7.050 2.858 3.968 1.00 91.69 82 ALA A N 1
ATOM 632 C CA . ALA A 1 82 ? 7.444 3.647 2.809 1.00 91.69 82 ALA A CA 1
ATOM 633 C C . ALA A 1 82 ? 8.872 4.197 2.954 1.00 91.69 82 ALA A C 1
ATOM 635 O O . ALA A 1 82 ? 9.671 4.046 2.034 1.00 91.69 82 ALA A O 1
ATOM 636 N N . ARG A 1 83 ? 9.219 4.768 4.117 1.00 89.62 83 ARG A N 1
ATOM 637 C CA . ARG A 1 83 ? 10.569 5.292 4.403 1.00 89.62 83 ARG A CA 1
ATOM 638 C C . ARG A 1 83 ? 11.632 4.199 4.424 1.00 89.62 83 ARG A C 1
ATOM 640 O O . ARG A 1 83 ? 12.703 4.392 3.858 1.00 89.62 83 ARG A O 1
ATOM 647 N N . GLU A 1 84 ? 11.342 3.069 5.064 1.00 89.88 84 GLU A N 1
ATOM 648 C CA . GLU A 1 84 ? 12.251 1.915 5.104 1.00 89.88 84 GLU A CA 1
ATOM 649 C C . GLU A 1 84 ? 12.503 1.360 3.697 1.00 89.88 84 GLU A C 1
ATOM 651 O O . GLU A 1 84 ? 13.623 0.977 3.371 1.00 89.88 84 GLU A O 1
ATOM 656 N N . TYR A 1 85 ? 11.479 1.380 2.843 1.00 89.69 85 TYR A N 1
ATOM 657 C CA . TYR A 1 85 ? 11.546 0.870 1.480 1.00 89.69 85 TYR A CA 1
ATOM 658 C C . TYR A 1 85 ? 12.273 1.808 0.503 1.00 89.69 85 TYR A C 1
ATOM 660 O O . TYR A 1 85 ? 13.082 1.352 -0.302 1.00 89.69 85 TYR A O 1
ATOM 668 N N . SER A 1 86 ? 11.992 3.117 0.539 1.00 83.44 86 SER A N 1
ATOM 669 C CA . SER A 1 86 ? 12.561 4.088 -0.412 1.00 83.44 86 SER A CA 1
ATOM 670 C C . SER A 1 86 ? 13.863 4.748 0.049 1.00 83.44 86 SER A C 1
ATOM 672 O O . SER A 1 86 ? 14.509 5.441 -0.745 1.00 83.44 86 SER A O 1
ATOM 674 N N . GLY A 1 87 ? 14.233 4.616 1.327 1.00 76.62 87 GLY A N 1
ATOM 675 C CA . GLY A 1 87 ? 15.285 5.428 1.937 1.00 76.62 87 GLY A CA 1
ATOM 676 C C . GLY A 1 87 ? 14.960 6.929 1.860 1.00 76.62 87 GLY A C 1
ATOM 677 O O . GLY A 1 87 ? 13.809 7.334 2.018 1.00 76.62 87 GLY A O 1
ATOM 678 N N . SER A 1 88 ? 15.963 7.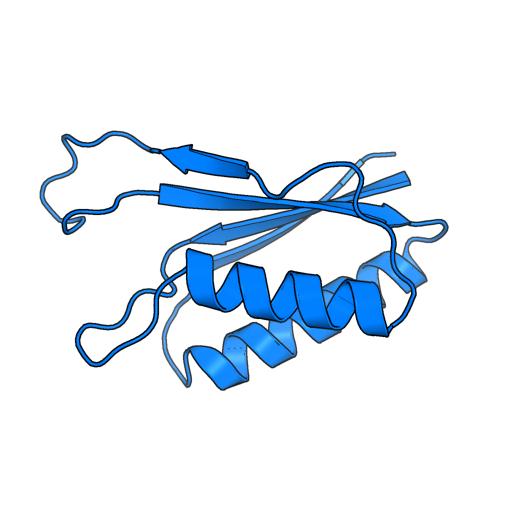768 1.567 1.00 57.72 88 SER A N 1
ATOM 679 C CA . SER A 1 88 ? 15.868 9.244 1.571 1.00 57.72 88 SER A CA 1
ATOM 680 C C . SER A 1 88 ? 15.192 9.886 0.344 1.00 57.72 88 SER A C 1
ATOM 682 O O . SER A 1 88 ? 15.242 11.109 0.193 1.00 57.72 88 SER A O 1
ATOM 684 N N . LYS A 1 89 ? 14.607 9.112 -0.581 1.00 59.31 89 LYS A N 1
ATOM 685 C CA . LYS A 1 89 ? 13.996 9.667 -1.804 1.00 59.31 89 LYS A CA 1
ATOM 686 C C . LYS A 1 89 ? 12.601 10.249 -1.553 1.00 59.31 89 LYS A C 1
ATOM 688 O O . LYS A 1 89 ? 11.836 9.750 -0.733 1.00 59.31 89 LYS A O 1
ATOM 693 N N . LYS A 1 90 ? 12.259 11.296 -2.319 1.00 58.97 90 LYS A N 1
ATOM 694 C CA . LYS A 1 90 ? 10.896 11.842 -2.407 1.00 58.97 90 LYS A CA 1
ATOM 695 C C . LYS A 1 90 ? 9.978 10.786 -3.025 1.00 58.97 90 LYS A C 1
ATOM 697 O O . LYS A 1 90 ? 10.069 10.544 -4.223 1.00 58.97 90 LYS A O 1
ATOM 702 N N . ALA A 1 91 ? 9.095 10.210 -2.224 1.00 67.31 91 ALA A N 1
ATOM 703 C CA . ALA A 1 91 ? 8.022 9.344 -2.689 1.00 67.31 91 ALA A CA 1
ATOM 704 C C . ALA A 1 91 ? 6.674 9.868 -2.178 1.00 67.31 91 ALA A C 1
ATOM 706 O O . ALA A 1 91 ? 6.616 10.535 -1.140 1.00 67.31 91 ALA A O 1
ATOM 707 N N . CYS A 1 92 ? 5.604 9.627 -2.937 1.00 83.44 92 CYS A N 1
ATOM 708 C CA . CYS A 1 92 ? 4.295 10.207 -2.667 1.00 83.44 92 CYS A CA 1
ATOM 709 C C . CYS A 1 92 ? 3.382 9.164 -2.019 1.00 83.44 92 CYS A C 1
ATOM 711 O O . CYS A 1 92 ? 2.986 8.192 -2.660 1.00 83.44 92 CYS A O 1
ATOM 713 N N . LEU A 1 93 ? 3.056 9.385 -0.744 1.00 90.62 93 LEU A N 1
ATOM 714 C CA . LEU A 1 93 ? 2.011 8.667 -0.025 1.00 90.62 93 LEU A CA 1
ATOM 715 C C . LEU A 1 93 ? 0.954 9.679 0.401 1.00 90.62 93 LEU A C 1
ATOM 717 O O . LEU A 1 93 ? 1.266 10.648 1.093 1.00 90.62 93 LEU A O 1
ATOM 721 N N . VAL A 1 94 ? -0.288 9.447 -0.008 1.00 93.31 94 VAL A N 1
ATOM 722 C CA . VAL A 1 94 ? -1.438 10.283 0.348 1.00 93.31 94 VAL A CA 1
ATOM 723 C C . VAL A 1 94 ? -2.461 9.424 1.076 1.00 93.31 94 VAL A C 1
ATOM 725 O O . VAL A 1 94 ? -2.688 8.277 0.701 1.00 93.31 94 VAL A O 1
ATOM 728 N N . ALA A 1 95 ? -3.076 9.978 2.117 1.00 95.31 95 ALA A N 1
ATOM 729 C CA . ALA A 1 95 ? -4.114 9.317 2.893 1.00 95.31 95 ALA A CA 1
ATOM 730 C C . ALA A 1 95 ? -5.365 10.197 2.943 1.00 95.31 95 ALA A C 1
ATOM 732 O O . ALA A 1 95 ? -5.274 11.377 3.280 1.00 95.31 95 ALA A O 1
ATOM 733 N N . ILE A 1 96 ? -6.520 9.623 2.611 1.00 95.88 96 ILE A N 1
ATOM 734 C CA . ILE A 1 96 ? -7.824 10.295 2.641 1.00 95.88 96 ILE A CA 1
ATOM 735 C C . ILE A 1 96 ? -8.784 9.435 3.456 1.00 95.88 96 ILE A C 1
ATOM 737 O O . ILE A 1 96 ? -8.890 8.231 3.225 1.00 95.88 96 ILE A O 1
ATOM 741 N N . ILE A 1 97 ? -9.482 10.056 4.404 1.00 94.75 97 ILE A N 1
ATOM 742 C CA . ILE A 1 97 ? -10.548 9.414 5.173 1.00 94.75 97 ILE A CA 1
ATOM 743 C C . ILE A 1 97 ? -11.879 9.866 4.584 1.00 94.75 97 ILE A C 1
ATOM 745 O O . ILE A 1 97 ? -12.142 11.064 4.498 1.00 94.75 97 ILE A O 1
ATOM 749 N N . TRP A 1 98 ? -12.706 8.901 4.200 1.00 90.00 98 TRP A N 1
ATOM 750 C CA . TRP A 1 98 ? -14.081 9.119 3.774 1.00 90.00 98 TRP A CA 1
ATOM 751 C C . TRP A 1 98 ? -15.003 8.877 4.973 1.00 90.00 98 TRP A C 1
ATOM 753 O O . TRP A 1 98 ? -14.955 7.796 5.581 1.00 90.00 98 TRP A O 1
ATOM 763 N N . GLN A 1 99 ? -15.775 9.907 5.328 1.00 74.31 99 GLN A N 1
ATOM 764 C CA . GLN A 1 99 ? -16.802 9.874 6.374 1.00 74.31 99 GLN A CA 1
ATOM 765 C C . GLN A 1 99 ? -18.145 9.447 5.798 1.00 74.31 99 GLN A C 1
ATOM 767 O O . GLN A 1 99 ? -18.481 9.929 4.693 1.00 74.31 99 GLN A O 1
#

Radius of gyration: 13.65 Å; chains: 1; bounding box: 35×21×39 Å

pLDDT: mean 90.3, std 10.05, range [57.72, 98.25]

Sequence (99 aa):
MILSLALDGFDNPFGGCTTHLASLMVAKFIREGYHLVDYPWLIRLNPAIPWKTRGNGAIAIHLYVDTASEASKIVQMALKLAREYSGSKKACLVAIIWQ